Protein AF-A0A4Y2UGS1-F1 (afdb_monomer_lite)

Radius of gyration: 16.62 Å; chains: 1; bounding box: 42×49×34 Å

Structure (mmCIF, N/CA/C/O backbone):
data_AF-A0A4Y2UGS1-F1
#
_entry.id   AF-A0A4Y2UGS1-F1
#
loop_
_atom_site.group_PDB
_atom_site.id
_atom_site.type_symbol
_atom_site.label_atom_id
_atom_site.label_alt_id
_atom_site.label_comp_id
_atom_site.label_asym_id
_atom_site.label_entity_id
_atom_site.label_seq_id
_atom_site.pdbx_PDB_ins_code
_atom_site.Cartn_x
_atom_site.Cartn_y
_atom_site.Cartn_z
_atom_site.occupancy
_atom_site.B_iso_or_equiv
_atom_site.auth_seq_id
_atom_site.auth_comp_id
_atom_site.auth_asym_id
_atom_site.auth_atom_id
_atom_site.pdbx_PDB_model_num
ATOM 1 N N . MET A 1 1 ? -3.502 -19.737 18.644 1.00 26.17 1 MET A N 1
ATOM 2 C CA . MET A 1 1 ? -3.936 -20.767 17.680 1.00 26.17 1 MET A CA 1
ATOM 3 C C . MET A 1 1 ? -3.695 -20.156 16.312 1.00 26.17 1 MET A C 1
ATOM 5 O O . MET A 1 1 ? -4.432 -19.260 15.937 1.00 26.17 1 MET A O 1
ATOM 9 N N . PHE A 1 2 ? -2.559 -20.468 15.687 1.00 25.31 2 PHE A N 1
ATOM 10 C CA . PHE A 1 2 ? -2.180 -19.886 14.398 1.00 25.31 2 PHE A CA 1
ATOM 11 C C . PHE A 1 2 ? -2.861 -20.694 13.292 1.00 25.31 2 PHE A C 1
ATOM 13 O O . PHE A 1 2 ? -2.724 -21.915 13.262 1.00 25.31 2 PHE A O 1
ATOM 20 N N . ASP A 1 3 ? -3.641 -20.023 12.449 1.00 35.06 3 ASP A N 1
ATOM 21 C CA . ASP A 1 3 ? -4.254 -20.617 11.263 1.00 35.06 3 ASP A CA 1
ATOM 22 C C . ASP A 1 3 ? -3.176 -20.836 10.182 1.00 35.06 3 ASP A C 1
ATOM 24 O O . ASP A 1 3 ? -2.406 -19.923 9.861 1.00 35.06 3 ASP A O 1
ATOM 28 N N . ASN A 1 4 ? -3.095 -22.069 9.676 1.00 29.98 4 ASN A N 1
ATOM 29 C CA . ASN A 1 4 ? -2.028 -22.607 8.822 1.00 29.98 4 ASN A CA 1
ATOM 30 C C . ASN A 1 4 ? -2.279 -22.407 7.311 1.00 29.98 4 ASN A C 1
ATOM 32 O O . ASN A 1 4 ? -1.603 -23.039 6.501 1.00 29.98 4 ASN A O 1
ATOM 36 N N . SER A 1 5 ? -3.234 -21.555 6.932 1.00 32.47 5 SER A N 1
ATOM 37 C CA . SER A 1 5 ? -3.750 -21.421 5.559 1.00 32.47 5 SER A CA 1
ATOM 38 C C . SER A 1 5 ? -3.276 -20.175 4.787 1.00 32.47 5 SER A C 1
ATOM 40 O O . SER A 1 5 ? -3.552 -20.051 3.599 1.00 32.47 5 SER A O 1
ATOM 42 N N . THR A 1 6 ? -2.555 -19.245 5.420 1.00 35.00 6 THR A N 1
ATOM 43 C CA . THR A 1 6 ? -2.229 -17.931 4.828 1.00 35.00 6 THR A CA 1
ATOM 44 C C . THR A 1 6 ? -0.765 -17.866 4.374 1.00 35.00 6 THR A C 1
ATOM 46 O O . THR A 1 6 ? 0.140 -18.034 5.193 1.00 35.00 6 THR A O 1
ATOM 49 N N . LEU A 1 7 ? -0.505 -17.604 3.089 1.00 40.22 7 LEU A N 1
ATOM 50 C CA . LEU A 1 7 ? 0.821 -17.197 2.608 1.00 40.22 7 LEU A CA 1
ATOM 51 C C . LEU A 1 7 ? 0.860 -15.677 2.506 1.00 40.22 7 LEU A C 1
ATOM 53 O O . LEU A 1 7 ? -0.115 -15.064 2.095 1.00 40.22 7 LEU A O 1
ATOM 57 N N . GLN A 1 8 ? 1.995 -15.089 2.878 1.00 37.31 8 GLN A N 1
ATOM 58 C CA . GLN A 1 8 ? 2.177 -13.650 2.837 1.00 37.31 8 GLN A CA 1
ATOM 59 C C . GLN A 1 8 ? 3.425 -13.297 2.044 1.00 37.31 8 GLN A C 1
ATOM 61 O O . GLN A 1 8 ? 4.545 -13.625 2.454 1.00 37.31 8 GLN A O 1
ATOM 66 N N . LYS A 1 9 ? 3.239 -12.683 0.875 1.00 42.56 9 LYS A N 1
ATOM 67 C CA . LYS A 1 9 ? 4.323 -12.387 -0.068 1.00 42.56 9 LYS A CA 1
ATOM 68 C C . LYS A 1 9 ? 4.534 -10.876 -0.156 1.00 42.56 9 LYS A C 1
ATOM 70 O O . LYS A 1 9 ? 3.846 -10.176 -0.886 1.00 42.56 9 LYS A O 1
ATOM 75 N N . CYS A 1 10 ? 5.572 -10.367 0.509 1.00 36.94 10 CYS A N 1
ATOM 76 C CA . CYS A 1 10 ? 6.111 -9.055 0.149 1.00 36.94 10 CYS A CA 1
ATOM 77 C C . CYS A 1 10 ? 6.803 -9.156 -1.212 1.00 36.94 10 CYS A C 1
ATOM 79 O O . CYS A 1 10 ? 7.901 -9.702 -1.318 1.00 36.94 10 CYS A O 1
ATOM 81 N N . HIS A 1 11 ? 6.157 -8.644 -2.256 1.00 41.12 11 HIS A N 1
ATOM 82 C CA . HIS A 1 11 ? 6.698 -8.712 -3.607 1.00 41.12 11 HIS A CA 1
ATOM 83 C C . HIS A 1 11 ? 7.763 -7.637 -3.860 1.00 41.12 11 HIS A C 1
ATOM 85 O O . HIS A 1 11 ? 7.466 -6.470 -4.105 1.00 41.12 11 HIS A O 1
ATOM 91 N N . LEU A 1 12 ? 9.023 -8.064 -3.835 1.00 38.69 12 LEU A N 1
ATOM 92 C CA . LEU A 1 12 ? 10.149 -7.443 -4.531 1.00 38.69 12 LEU A CA 1
ATOM 93 C C . LEU A 1 12 ? 10.638 -8.532 -5.501 1.00 38.69 12 LEU A C 1
ATOM 95 O O . LEU A 1 12 ? 11.170 -9.534 -5.040 1.00 38.69 12 LEU A O 1
ATOM 99 N N . GLU A 1 13 ? 10.331 -8.424 -6.800 1.00 37.03 13 GLU A N 1
ATOM 100 C CA . GLU A 1 13 ? 10.426 -9.515 -7.801 1.00 37.03 13 GLU A CA 1
ATOM 101 C C . GLU A 1 13 ? 11.665 -10.441 -7.661 1.00 37.03 13 GLU A C 1
ATOM 103 O O . GLU A 1 13 ? 12.797 -10.005 -7.885 1.00 37.03 13 GLU A O 1
ATOM 108 N N . ALA A 1 14 ? 11.472 -11.745 -7.386 1.00 28.14 14 ALA A N 1
ATOM 109 C CA . ALA A 1 14 ? 11.322 -12.797 -8.415 1.00 28.14 14 ALA A CA 1
ATOM 110 C C . ALA A 1 14 ? 11.254 -14.253 -7.819 1.00 28.14 14 ALA A C 1
ATOM 112 O O . ALA A 1 14 ? 11.879 -14.560 -6.794 1.00 28.14 14 ALA A O 1
ATOM 113 N N . SER A 1 15 ? 10.432 -15.133 -8.430 1.00 32.19 15 SER A N 1
ATOM 114 C CA . SER A 1 15 ? 9.997 -16.480 -7.956 1.00 32.19 15 SER A CA 1
ATOM 115 C C . SER A 1 15 ? 11.054 -17.598 -8.157 1.00 32.19 15 SER A C 1
ATOM 117 O O . SER A 1 15 ? 11.951 -17.464 -8.985 1.00 32.19 15 SER A O 1
ATOM 119 N N . ASN A 1 16 ? 11.083 -18.728 -7.429 1.00 32.72 16 ASN A N 1
ATOM 120 C CA . ASN A 1 16 ? 10.032 -19.719 -7.156 1.00 32.72 16 ASN A CA 1
ATOM 121 C C . ASN A 1 16 ? 10.300 -20.496 -5.849 1.00 32.72 16 ASN A C 1
ATOM 123 O O . ASN A 1 16 ? 11.448 -20.724 -5.470 1.00 32.72 16 ASN A O 1
ATOM 127 N N . GLY A 1 17 ? 9.236 -21.015 -5.240 1.00 29.86 17 GLY A N 1
ATOM 128 C CA . GLY A 1 17 ? 9.299 -22.024 -4.187 1.00 29.86 17 GLY A CA 1
ATOM 129 C C . GLY A 1 17 ? 7.901 -22.550 -3.894 1.00 29.86 17 GLY A C 1
ATOM 130 O O . GLY A 1 17 ? 7.174 -21.943 -3.116 1.00 29.86 17 GLY A O 1
ATOM 131 N N . LEU A 1 18 ? 7.524 -23.658 -4.539 1.00 32.56 18 LEU A N 1
ATOM 132 C CA . LEU A 1 18 ? 6.350 -24.454 -4.176 1.00 32.56 18 LEU A CA 1
ATOM 133 C C . LEU A 1 18 ? 6.464 -24.821 -2.689 1.00 32.56 18 LEU A C 1
ATOM 135 O O . LEU A 1 18 ? 7.250 -25.699 -2.333 1.00 32.56 18 LEU A O 1
ATOM 139 N N . MET A 1 19 ? 5.715 -24.139 -1.822 1.00 36.06 19 MET A N 1
ATOM 140 C CA . MET A 1 19 ? 5.586 -24.516 -0.416 1.00 36.06 19 MET A CA 1
ATOM 141 C C . MET A 1 19 ? 4.275 -25.293 -0.226 1.00 36.06 19 MET A C 1
ATOM 143 O O . MET A 1 19 ? 3.259 -24.935 -0.827 1.00 36.06 19 MET A O 1
ATOM 147 N N . PRO A 1 20 ? 4.266 -26.366 0.584 1.00 31.55 20 PRO A N 1
ATOM 148 C CA . PRO A 1 20 ? 3.048 -27.099 0.911 1.00 31.55 20 PRO A CA 1
ATOM 149 C C . PRO A 1 20 ? 2.015 -26.184 1.584 1.00 31.55 20 PRO A C 1
ATOM 151 O O . PRO A 1 20 ? 2.392 -25.250 2.289 1.00 31.55 20 PRO A O 1
ATOM 154 N N . ARG A 1 21 ? 0.725 -26.509 1.418 1.00 39.28 21 ARG A N 1
ATOM 155 C CA . ARG A 1 21 ? -0.480 -25.844 1.972 1.00 39.28 21 ARG A CA 1
ATOM 156 C C . ARG A 1 21 ? -0.559 -25.757 3.518 1.00 39.28 21 ARG A C 1
ATOM 158 O O . ARG A 1 21 ? -1.631 -25.934 4.087 1.00 39.28 21 ARG A O 1
ATOM 165 N N . SER A 1 22 ? 0.549 -25.602 4.239 1.00 32.97 22 SER A N 1
ATOM 166 C CA . SER A 1 22 ? 0.565 -25.790 5.696 1.00 32.97 22 SER A CA 1
ATOM 167 C C . SER A 1 22 ? 1.523 -24.893 6.477 1.00 32.97 22 SER A C 1
ATOM 169 O O . SER A 1 22 ? 1.808 -25.203 7.635 1.00 32.97 22 SER A O 1
ATOM 171 N N . SER A 1 23 ? 2.088 -23.827 5.905 1.00 34.09 23 SER A N 1
ATOM 172 C CA . SER A 1 23 ? 3.013 -22.967 6.660 1.00 34.09 23 SER A 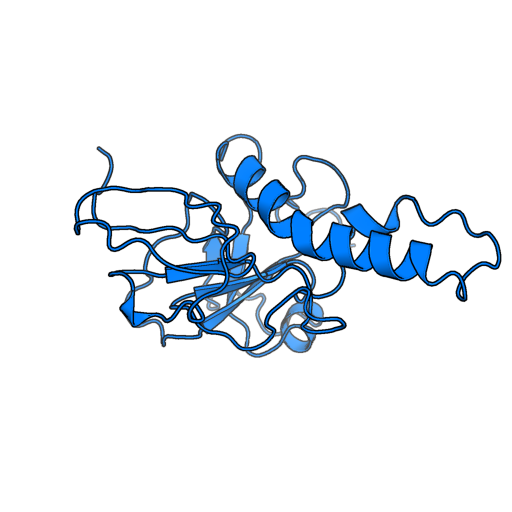CA 1
ATOM 173 C C . SER A 1 23 ? 2.954 -21.500 6.241 1.00 34.09 23 SER A C 1
ATOM 175 O O . SER A 1 23 ? 3.257 -21.167 5.098 1.00 34.09 23 SER A O 1
ATOM 177 N N . ARG A 1 24 ? 2.659 -20.615 7.208 1.00 41.16 24 ARG A N 1
ATOM 178 C CA . ARG A 1 24 ? 2.907 -19.169 7.100 1.00 41.16 24 ARG A CA 1
ATOM 179 C C . ARG A 1 24 ? 4.408 -18.963 6.919 1.00 41.16 24 ARG A C 1
ATOM 181 O O . ARG A 1 24 ? 5.179 -19.191 7.848 1.00 41.16 24 ARG A O 1
ATOM 188 N N . SER A 1 25 ? 4.838 -18.605 5.716 1.00 36.75 25 SER A N 1
ATOM 189 C CA . SER A 1 25 ? 6.244 -18.338 5.405 1.00 36.75 25 SER A CA 1
ATOM 190 C C . SER A 1 25 ? 6.364 -16.977 4.743 1.00 36.75 25 SER A C 1
ATOM 192 O O . SER A 1 25 ? 5.777 -16.741 3.692 1.00 36.75 25 SER A O 1
ATOM 194 N N . PHE A 1 26 ? 7.131 -16.093 5.377 1.00 41.16 26 PHE A N 1
ATOM 195 C CA . PHE A 1 26 ? 7.572 -14.842 4.782 1.00 41.16 26 PHE A CA 1
ATOM 196 C C . PHE A 1 26 ? 8.718 -15.148 3.815 1.00 41.16 26 PHE A C 1
ATOM 198 O O . PHE A 1 26 ? 9.762 -15.652 4.234 1.00 41.16 26 PHE A O 1
ATOM 205 N N . LEU A 1 27 ? 8.523 -14.886 2.523 1.00 38.00 27 LEU A N 1
ATOM 206 C CA . LEU A 1 27 ? 9.535 -15.130 1.496 1.00 38.00 27 LEU A CA 1
ATOM 207 C C . LEU A 1 27 ? 10.097 -13.801 0.975 1.00 38.00 27 LEU A C 1
ATOM 209 O O . LEU A 1 27 ? 9.436 -13.093 0.226 1.00 38.00 27 LEU A O 1
ATOM 213 N N . LEU A 1 28 ? 11.347 -13.500 1.339 1.00 38.34 28 LEU A N 1
ATOM 214 C CA . LEU A 1 28 ? 12.219 -12.565 0.617 1.00 38.34 28 LEU A CA 1
ATOM 215 C C . LEU A 1 28 ? 13.023 -13.382 -0.405 1.00 38.34 28 LEU A C 1
ATOM 217 O O . LEU A 1 28 ? 13.991 -14.041 -0.027 1.00 38.34 28 LEU A O 1
ATOM 221 N N . SER A 1 29 ? 12.627 -13.375 -1.678 1.00 35.38 29 SER A N 1
ATOM 222 C CA . SER A 1 29 ? 13.344 -14.086 -2.749 1.00 35.38 29 SER A CA 1
ATOM 223 C C . SER A 1 29 ? 13.892 -13.101 -3.781 1.00 35.38 29 SER A C 1
ATOM 225 O O . SER A 1 29 ? 13.194 -12.183 -4.187 1.00 35.38 29 SER A O 1
ATOM 227 N N . PHE A 1 30 ? 15.148 -13.292 -4.194 1.00 34.91 30 PHE A N 1
ATOM 228 C CA . PHE A 1 30 ? 15.896 -12.409 -5.101 1.00 34.91 30 PHE A CA 1
ATOM 229 C C . PHE A 1 30 ? 16.348 -13.156 -6.376 1.00 34.91 30 PHE A C 1
ATOM 231 O O . PHE A 1 30 ? 17.529 -13.087 -6.721 1.00 34.91 30 PHE A O 1
ATOM 238 N N . HIS A 1 31 ? 15.497 -13.954 -7.041 1.00 30.52 31 HIS A N 1
ATOM 239 C CA . HIS A 1 31 ? 15.911 -14.771 -8.205 1.00 30.52 31 HIS A CA 1
ATOM 240 C C . HIS A 1 31 ? 14.936 -14.734 -9.388 1.00 30.52 31 HIS A C 1
ATOM 242 O O . HIS A 1 31 ? 13.772 -15.068 -9.246 1.00 30.52 31 HIS A O 1
ATOM 248 N N . ILE A 1 32 ? 15.462 -14.391 -10.571 1.00 36.53 32 ILE A N 1
ATOM 249 C CA . ILE A 1 32 ? 14.767 -14.166 -11.852 1.00 36.53 32 ILE A CA 1
ATOM 250 C C . ILE A 1 32 ? 14.081 -15.447 -12.368 1.00 36.53 32 ILE A C 1
ATOM 252 O O . ILE A 1 32 ? 14.675 -16.210 -13.125 1.00 36.53 32 ILE A O 1
ATOM 256 N N . SER A 1 33 ? 12.819 -15.678 -12.016 1.00 38.22 33 SER A N 1
ATOM 257 C CA . SER A 1 33 ? 11.855 -16.392 -12.870 1.00 38.22 33 SER A CA 1
ATOM 258 C C . SER A 1 33 ? 10.427 -16.098 -12.404 1.00 38.22 33 SER A C 1
ATOM 260 O O . SER A 1 33 ? 10.263 -15.811 -11.230 1.00 38.22 33 SER A O 1
ATOM 262 N N . SER A 1 34 ? 9.452 -16.104 -13.326 1.00 47.66 34 SER A N 1
ATOM 263 C CA . SER A 1 34 ? 7.987 -15.856 -13.214 1.00 47.66 34 SER A CA 1
ATOM 264 C C . SER A 1 34 ? 7.453 -14.785 -12.226 1.00 47.66 34 SER A C 1
ATOM 266 O O . SER A 1 34 ? 7.746 -14.847 -11.034 1.00 47.66 34 SER A O 1
ATOM 268 N N . PRO A 1 35 ? 6.591 -13.850 -12.687 1.00 61.91 35 PRO A N 1
ATOM 269 C CA . PRO A 1 35 ? 5.832 -12.961 -11.801 1.00 61.91 35 PRO A CA 1
ATOM 270 C C . PRO A 1 35 ? 4.965 -13.753 -10.814 1.00 61.91 35 PRO A C 1
ATOM 272 O O . PRO A 1 35 ? 4.483 -14.833 -11.158 1.00 61.91 35 PRO A O 1
ATOM 275 N N . VAL A 1 36 ? 4.753 -13.208 -9.613 1.00 64.44 36 VAL A N 1
ATOM 276 C CA . VAL A 1 36 ? 3.785 -13.752 -8.646 1.00 64.44 36 VAL A CA 1
ATOM 277 C C . VAL A 1 36 ? 2.378 -13.660 -9.236 1.00 64.44 36 VAL A C 1
ATOM 279 O O . VAL A 1 36 ? 2.014 -12.638 -9.817 1.00 64.44 36 VAL A O 1
ATOM 282 N N . ASP A 1 37 ? 1.594 -14.722 -9.073 1.00 69.12 37 ASP A N 1
ATOM 283 C CA . ASP A 1 37 ? 0.182 -14.764 -9.449 1.00 69.12 37 ASP A CA 1
ATOM 284 C C . ASP A 1 37 ? -0.668 -15.163 -8.241 1.00 69.12 37 ASP A C 1
ATOM 286 O O . ASP A 1 37 ? -0.227 -15.916 -7.368 1.00 69.12 37 ASP A O 1
ATOM 290 N N . ARG A 1 38 ? -1.917 -14.691 -8.202 1.00 70.25 38 ARG A N 1
ATOM 291 C CA . ARG A 1 38 ? -2.878 -15.048 -7.150 1.00 70.25 38 ARG A CA 1
ATOM 292 C C . ARG A 1 38 ? -3.008 -16.564 -6.938 1.00 70.25 38 ARG A C 1
ATOM 294 O O . ARG A 1 38 ? -3.282 -17.006 -5.834 1.00 70.25 38 ARG A O 1
ATOM 301 N N . SER A 1 39 ? -2.835 -17.370 -7.991 1.00 75.69 39 SER A N 1
ATOM 302 C CA . SER A 1 39 ? -2.988 -18.830 -7.929 1.00 75.69 39 SER A CA 1
ATOM 303 C C . SER A 1 39 ? -1.846 -19.549 -7.207 1.00 75.69 39 SER A C 1
ATOM 305 O O . SER A 1 39 ? -1.936 -20.757 -6.982 1.00 75.69 39 SER A O 1
ATOM 307 N N . ASP A 1 40 ? -0.803 -18.823 -6.798 1.00 73.19 40 ASP A N 1
ATOM 308 C CA . ASP A 1 40 ? 0.329 -19.381 -6.063 1.00 73.19 40 ASP A CA 1
ATOM 309 C C . ASP A 1 40 ? -0.010 -19.783 -4.612 1.00 73.19 40 ASP A C 1
ATOM 311 O O . ASP A 1 40 ? 0.791 -20.475 -3.976 1.00 73.19 40 ASP A O 1
ATOM 315 N N . ALA A 1 41 ? -1.139 -19.325 -4.058 1.00 76.69 41 ALA A N 1
ATOM 316 C CA . ALA A 1 41 ? -1.560 -19.582 -2.679 1.00 76.69 41 ALA A CA 1
ATOM 317 C C . ALA A 1 41 ? -3.090 -19.557 -2.514 1.00 76.69 41 ALA A C 1
ATOM 319 O O . ALA A 1 41 ? -3.814 -19.162 -3.421 1.00 76.69 41 ALA A O 1
ATOM 320 N N . ASP A 1 42 ? -3.577 -19.950 -1.330 1.00 81.19 42 ASP A N 1
ATOM 321 C CA . ASP A 1 42 ? -4.996 -19.802 -0.961 1.00 81.19 42 ASP A CA 1
ATOM 322 C C . ASP A 1 42 ? -5.377 -18.329 -0.689 1.00 81.19 42 ASP A C 1
ATOM 324 O O . ASP A 1 42 ? -6.551 -17.971 -0.749 1.00 81.19 42 ASP A O 1
ATOM 328 N N . PHE A 1 43 ? -4.381 -17.491 -0.382 1.00 82.25 43 PHE A N 1
ATOM 329 C CA . PHE A 1 43 ? -4.496 -16.044 -0.229 1.00 82.25 43 PHE A CA 1
ATOM 330 C C . PHE A 1 43 ? -3.161 -15.382 -0.557 1.00 82.25 43 PHE A C 1
ATOM 332 O O . PHE A 1 43 ? -2.115 -15.847 -0.092 1.00 82.25 43 PHE A O 1
ATOM 339 N N . VAL A 1 44 ? -3.205 -14.308 -1.341 1.00 83.12 44 VAL A N 1
ATOM 340 C CA . VAL A 1 44 ? -2.049 -13.484 -1.699 1.00 83.12 44 VAL A CA 1
ATOM 341 C C . VAL A 1 44 ? -2.367 -12.015 -1.431 1.00 83.12 44 VAL A C 1
ATOM 343 O O . VAL A 1 44 ? -3.179 -11.411 -2.130 1.00 83.12 44 VAL A O 1
ATOM 346 N N . ASP A 1 45 ? -1.683 -11.415 -0.463 1.00 87.00 45 ASP A N 1
ATOM 347 C CA . ASP A 1 45 ? -1.620 -9.968 -0.271 1.00 87.00 45 ASP A CA 1
ATOM 348 C C . ASP A 1 45 ? -0.301 -9.389 -0.801 1.00 87.00 45 ASP A C 1
ATOM 350 O O . ASP A 1 45 ? 0.744 -10.044 -0.780 1.00 87.00 45 ASP A O 1
ATOM 354 N N . ILE A 1 46 ? -0.340 -8.146 -1.286 1.00 89.00 46 ILE A N 1
ATOM 355 C CA . ILE A 1 46 ? 0.818 -7.473 -1.888 1.00 89.00 46 ILE A CA 1
ATOM 356 C C . ILE A 1 46 ? 0.922 -6.040 -1.377 1.00 89.00 46 ILE A C 1
ATOM 358 O O . ILE A 1 46 ? -0.076 -5.340 -1.264 1.00 89.00 46 ILE A O 1
ATOM 362 N N . ILE A 1 47 ? 2.144 -5.582 -1.089 1.00 93.00 47 ILE A N 1
ATOM 363 C CA . ILE A 1 47 ? 2.430 -4.186 -0.732 1.00 93.00 47 ILE A CA 1
ATOM 364 C C . ILE A 1 47 ? 3.179 -3.521 -1.888 1.00 93.00 47 ILE A C 1
ATOM 366 O O . ILE A 1 47 ? 4.363 -3.779 -2.108 1.00 93.00 47 ILE A O 1
ATOM 370 N N . HIS A 1 48 ? 2.502 -2.623 -2.593 1.00 93.00 48 HIS A N 1
ATOM 371 C CA . HIS A 1 48 ? 3.065 -1.795 -3.652 1.00 93.00 48 HIS A CA 1
ATOM 372 C C . HIS A 1 48 ? 3.627 -0.517 -3.039 1.00 93.00 48 HIS A C 1
ATOM 374 O O . HIS A 1 48 ? 2.873 0.348 -2.609 1.00 93.00 48 HIS A O 1
ATOM 380 N N . SER A 1 49 ? 4.952 -0.374 -2.984 1.00 90.00 49 SER A N 1
ATOM 381 C CA . SER A 1 49 ? 5.596 0.841 -2.454 1.00 90.00 49 SER A CA 1
ATOM 382 C C . SER A 1 49 ? 6.442 1.599 -3.477 1.00 90.00 49 SER A C 1
ATOM 384 O O . SER A 1 49 ? 6.975 2.663 -3.165 1.00 90.00 49 SER A O 1
ATOM 386 N N . SER A 1 50 ? 6.565 1.067 -4.693 1.00 86.06 50 SER A N 1
ATOM 387 C CA . SER A 1 50 ? 7.304 1.655 -5.807 1.00 86.06 50 SER A CA 1
ATOM 388 C C . SER A 1 50 ? 6.611 1.334 -7.126 1.00 86.06 50 SER A C 1
ATOM 390 O O . SER A 1 50 ? 6.094 0.232 -7.313 1.00 86.06 50 SER A O 1
ATOM 392 N N . ASN A 1 51 ? 6.668 2.267 -8.075 1.00 76.81 51 ASN A N 1
ATOM 393 C CA . ASN A 1 51 ? 6.133 2.048 -9.411 1.00 76.81 51 ASN A CA 1
ATOM 394 C C . ASN A 1 51 ? 7.115 1.285 -10.314 1.00 76.81 51 ASN A C 1
ATOM 396 O O . ASN A 1 51 ? 8.284 1.072 -9.985 1.00 76.81 51 ASN A O 1
ATOM 400 N N . ARG A 1 52 ? 6.642 0.914 -11.509 1.00 71.81 52 ARG A N 1
ATOM 401 C CA . ARG A 1 52 ? 7.420 0.178 -12.520 1.00 71.81 52 ARG A CA 1
ATOM 402 C C . ARG A 1 52 ? 8.581 0.972 -13.133 1.00 71.81 52 ARG A C 1
ATOM 404 O O . ARG A 1 52 ? 9.372 0.429 -13.907 1.00 71.81 52 ARG A O 1
ATOM 411 N N . THR A 1 53 ? 8.721 2.250 -12.789 1.00 66.19 53 THR A N 1
ATOM 412 C CA . THR A 1 53 ? 9.791 3.108 -13.302 1.00 66.19 53 THR A CA 1
ATOM 413 C C . THR A 1 53 ? 11.159 2.494 -12.999 1.00 66.19 53 THR A C 1
ATOM 415 O O . THR A 1 53 ? 11.475 2.192 -11.851 1.00 66.19 53 THR A O 1
ATOM 418 N N . LEU A 1 54 ? 11.975 2.305 -14.043 1.00 63.97 54 LEU A N 1
ATOM 419 C CA . LEU A 1 54 ? 13.300 1.667 -13.973 1.00 63.97 54 LEU A CA 1
ATOM 420 C C . LEU A 1 54 ? 13.291 0.215 -13.441 1.00 63.97 54 LEU A C 1
ATOM 422 O O . LEU A 1 54 ? 14.328 -0.280 -13.013 1.00 63.97 54 LEU A O 1
ATOM 426 N N . GLY A 1 55 ? 12.147 -0.479 -13.490 1.00 66.38 55 GLY A N 1
ATOM 427 C CA . GLY A 1 55 ? 12.034 -1.895 -13.117 1.00 66.38 55 GLY A CA 1
ATOM 428 C C . GLY A 1 55 ? 11.925 -2.171 -11.613 1.00 66.38 55 GLY A C 1
ATOM 429 O O . GLY A 1 55 ? 12.037 -3.321 -11.207 1.00 66.38 55 GLY A O 1
ATOM 430 N N . PHE A 1 56 ? 11.689 -1.151 -10.784 1.00 67.12 56 PHE A N 1
ATOM 431 C CA . PHE A 1 56 ? 11.622 -1.272 -9.321 1.00 67.12 56 PHE A CA 1
ATOM 432 C C . PHE A 1 56 ? 10.219 -1.606 -8.776 1.00 67.12 56 PHE A C 1
ATOM 434 O O . PHE A 1 56 ? 9.959 -1.394 -7.595 1.00 67.12 56 PHE A O 1
ATOM 441 N N . GLY A 1 57 ? 9.271 -2.088 -9.578 1.00 73.50 57 GLY A N 1
ATOM 442 C CA . GLY A 1 57 ? 7.934 -2.375 -9.055 1.00 73.50 57 GLY A CA 1
ATOM 443 C C . GLY A 1 57 ? 6.910 -2.802 -10.093 1.00 73.50 57 GLY A C 1
ATOM 444 O O . GLY A 1 57 ? 7.177 -2.813 -11.297 1.00 73.50 57 GLY A O 1
ATOM 445 N N . ILE A 1 58 ? 5.722 -3.129 -9.596 1.00 80.88 58 ILE A N 1
ATOM 446 C CA . ILE A 1 58 ? 4.529 -3.449 -10.379 1.00 80.88 58 ILE A CA 1
ATOM 447 C C . ILE A 1 58 ? 3.414 -2.538 -9.883 1.00 80.88 58 ILE A C 1
ATOM 449 O O . ILE A 1 58 ? 3.227 -2.389 -8.681 1.00 80.88 58 ILE A O 1
ATOM 453 N N . GLU A 1 59 ? 2.711 -1.907 -10.815 1.00 84.19 59 GLU A N 1
ATOM 454 C CA . GLU A 1 59 ? 1.567 -1.045 -10.507 1.00 84.19 59 GLU A CA 1
ATOM 455 C C . GLU A 1 59 ? 0.245 -1.818 -10.562 1.00 84.19 59 GLU A C 1
ATOM 457 O O . GLU A 1 59 ? -0.664 -1.557 -9.775 1.00 84.19 59 GLU A O 1
ATOM 462 N N . ASP A 1 60 ? 0.156 -2.790 -11.471 1.00 88.44 60 ASP A N 1
ATOM 463 C CA . ASP A 1 60 ? -1.023 -3.629 -11.623 1.00 88.44 60 ASP A CA 1
ATOM 464 C C . ASP A 1 60 ? -1.287 -4.444 -10.348 1.00 88.44 60 ASP A C 1
ATOM 466 O O . ASP A 1 60 ? -0.346 -5.018 -9.793 1.00 88.44 60 ASP A O 1
ATOM 470 N N . PRO A 1 61 ? -2.551 -4.544 -9.907 1.00 90.75 61 PRO A N 1
ATOM 471 C CA . PRO A 1 61 ? -2.918 -5.444 -8.828 1.00 90.75 61 PRO A CA 1
ATOM 472 C C . PRO A 1 61 ? -2.837 -6.896 -9.322 1.00 90.75 61 PRO A C 1
ATOM 474 O O . PRO A 1 61 ? -3.411 -7.253 -10.367 1.00 90.75 61 PRO A O 1
ATOM 477 N N . ILE A 1 62 ? -2.102 -7.733 -8.597 1.00 87.44 62 ILE A N 1
ATOM 478 C CA . ILE A 1 62 ? -1.833 -9.133 -8.969 1.00 87.44 62 ILE A CA 1
ATOM 479 C C . ILE A 1 62 ? -2.152 -10.128 -7.842 1.00 87.44 62 ILE A C 1
ATOM 481 O O . ILE A 1 62 ? -2.074 -11.334 -8.082 1.00 87.44 62 ILE A O 1
ATOM 485 N N . GLY A 1 63 ? -2.553 -9.649 -6.660 1.00 84.69 63 GLY A N 1
ATOM 486 C CA . GLY A 1 63 ? -2.986 -10.470 -5.529 1.00 84.69 63 GLY A CA 1
ATOM 487 C C . GLY A 1 63 ? -4.506 -10.627 -5.415 1.00 84.69 63 GLY A C 1
ATOM 488 O O . GLY A 1 63 ? -5.282 -10.311 -6.325 1.00 84.69 63 GLY A O 1
ATOM 489 N N . ASP A 1 64 ? -4.940 -11.135 -4.266 1.00 87.25 64 ASP A N 1
ATOM 490 C CA . ASP A 1 64 ? -6.319 -11.019 -3.789 1.00 87.25 64 ASP A CA 1
ATOM 491 C C . ASP A 1 64 ? -6.554 -9.620 -3.206 1.00 87.25 64 ASP A C 1
ATOM 493 O O . ASP A 1 64 ? -7.559 -8.975 -3.522 1.00 87.25 64 ASP A O 1
ATOM 497 N N . ILE A 1 65 ? -5.582 -9.143 -2.418 1.00 92.38 65 ILE A N 1
ATOM 498 C CA . ILE A 1 65 ? -5.537 -7.798 -1.840 1.00 92.38 65 ILE A CA 1
ATOM 499 C C . ILE A 1 65 ? -4.220 -7.121 -2.214 1.00 92.38 65 ILE A C 1
ATOM 501 O O . ILE A 1 65 ? -3.137 -7.616 -1.913 1.00 92.38 65 ILE A O 1
ATOM 505 N N . ASP A 1 66 ? -4.312 -5.942 -2.814 1.00 93.38 66 ASP A N 1
ATOM 506 C CA . ASP A 1 66 ? -3.165 -5.147 -3.232 1.00 93.38 66 ASP A CA 1
ATOM 507 C C . ASP A 1 66 ? -3.181 -3.815 -2.463 1.00 93.38 66 ASP A C 1
ATOM 509 O O . ASP A 1 66 ? -4.050 -2.959 -2.658 1.00 93.38 66 ASP A O 1
ATOM 513 N N . PHE A 1 67 ? -2.231 -3.642 -1.547 1.00 95.81 67 PHE A N 1
ATOM 514 C CA . PHE A 1 67 ? -2.069 -2.449 -0.722 1.00 95.81 67 PHE A CA 1
ATOM 515 C C . PHE A 1 67 ? -1.134 -1.440 -1.388 1.00 95.81 67 PHE A C 1
ATOM 517 O O . PHE A 1 67 ? -0.019 -1.772 -1.783 1.00 95.81 67 PHE A O 1
ATOM 524 N N . TYR A 1 68 ? -1.547 -0.178 -1.428 1.00 96.06 68 TYR A N 1
ATOM 525 C CA . TYR A 1 68 ? -0.817 0.930 -2.042 1.00 96.06 68 TYR A CA 1
ATOM 526 C C . TYR A 1 68 ? -0.569 2.043 -1.007 1.00 96.06 68 TYR A C 1
ATOM 528 O O . TYR A 1 68 ? -1.226 3.094 -1.056 1.00 96.06 68 TYR A O 1
ATOM 536 N N . PRO A 1 69 ? 0.359 1.854 -0.044 1.00 95.75 69 PRO A N 1
ATOM 537 C CA . PRO A 1 69 ? 0.770 2.914 0.872 1.00 95.75 69 PRO A CA 1
ATOM 538 C C . PRO A 1 69 ? 1.230 4.145 0.095 1.00 95.75 69 PRO A C 1
ATOM 540 O O . PRO A 1 69 ? 2.082 4.067 -0.794 1.00 95.75 69 PRO A O 1
ATOM 543 N N . ASN A 1 70 ? 0.640 5.291 0.425 1.00 95.94 70 ASN A N 1
ATOM 544 C CA . ASN A 1 70 ? 0.904 6.578 -0.214 1.00 95.94 70 ASN A CA 1
ATOM 545 C C . ASN A 1 70 ? 0.748 6.528 -1.750 1.00 95.94 70 ASN A C 1
ATOM 547 O O . ASN A 1 70 ? 1.507 7.162 -2.482 1.00 95.94 70 ASN A O 1
ATOM 551 N N . GLY A 1 71 ? -0.195 5.718 -2.244 1.00 94.06 71 GLY A N 1
ATOM 552 C CA . GLY A 1 71 ? -0.456 5.527 -3.676 1.00 94.06 71 GLY A CA 1
ATOM 553 C C . GLY A 1 71 ? 0.498 4.552 -4.369 1.00 94.06 71 GLY A C 1
ATOM 554 O O . GLY A 1 71 ? 0.349 4.292 -5.557 1.00 94.06 71 GLY A O 1
ATOM 555 N N . GLY A 1 72 ? 1.460 3.990 -3.636 1.00 90.94 72 GLY A N 1
ATOM 556 C CA . GLY A 1 72 ? 2.352 2.931 -4.098 1.00 90.94 72 GLY A CA 1
ATOM 557 C C . GLY A 1 72 ? 3.488 3.356 -5.025 1.00 90.94 72 GLY A C 1
ATOM 558 O O . GLY A 1 72 ? 4.117 2.506 -5.650 1.00 90.94 72 GLY A O 1
ATOM 559 N N . GLU A 1 73 ? 3.808 4.650 -5.084 1.00 88.44 73 GLU A N 1
ATOM 560 C CA . GLU A 1 73 ? 4.931 5.158 -5.884 1.00 88.44 73 GLU A CA 1
ATOM 561 C C . GLU A 1 73 ? 6.025 5.835 -5.052 1.00 88.44 73 GLU A C 1
ATOM 563 O O . GLU A 1 73 ? 7.210 5.557 -5.249 1.00 88.44 73 GLU A O 1
ATOM 568 N N . SER A 1 74 ? 5.639 6.769 -4.182 1.00 90.31 74 SER A N 1
ATOM 569 C CA . SER A 1 74 ? 6.563 7.667 -3.491 1.00 90.31 74 SER A CA 1
ATOM 570 C C . SER A 1 74 ? 6.278 7.650 -2.001 1.00 90.31 74 SER A C 1
ATOM 572 O O . SER A 1 74 ? 5.203 8.036 -1.547 1.00 90.31 74 SER A O 1
ATOM 574 N N . GLN A 1 75 ? 7.252 7.175 -1.240 1.00 92.75 75 GLN A N 1
ATOM 575 C CA . GLN A 1 75 ? 7.113 6.890 0.174 1.00 92.75 75 GLN A CA 1
ATOM 576 C C . GLN A 1 75 ? 7.753 8.014 0.993 1.00 92.75 75 GLN A C 1
ATOM 578 O O . GLN A 1 75 ? 8.911 8.362 0.738 1.00 92.75 75 GLN A O 1
ATOM 583 N N . PRO A 1 76 ? 7.064 8.558 2.014 1.00 94.31 76 PRO A N 1
ATOM 584 C CA . PRO A 1 76 ? 7.574 9.672 2.816 1.00 94.31 76 PRO A CA 1
ATOM 585 C C . PRO A 1 76 ? 8.959 9.419 3.425 1.00 94.31 76 PRO A C 1
ATOM 587 O O . PRO A 1 76 ? 9.786 10.326 3.482 1.00 94.31 76 PRO A O 1
ATOM 590 N N . LYS A 1 77 ? 9.259 8.166 3.798 1.00 89.56 77 LYS A N 1
ATOM 591 C CA . LYS A 1 77 ? 10.575 7.750 4.312 1.00 89.56 77 LYS A CA 1
ATOM 592 C C . LYS A 1 77 ? 11.728 8.104 3.367 1.00 89.56 77 LYS A C 1
ATOM 594 O O . LYS A 1 77 ? 12.838 8.365 3.816 1.00 89.56 77 LYS A O 1
ATOM 599 N N . CYS A 1 78 ? 11.474 8.073 2.066 1.00 89.81 78 CYS A N 1
ATOM 600 C CA . CYS A 1 78 ? 12.492 8.230 1.036 1.00 89.81 78 CYS A CA 1
ATOM 601 C C . CYS A 1 78 ? 12.709 9.682 0.613 1.00 89.81 78 CYS A C 1
ATOM 603 O O . CYS A 1 78 ? 13.612 9.949 -0.173 1.00 89.81 78 CYS A O 1
ATOM 605 N N . GLN A 1 79 ? 11.903 10.605 1.142 1.00 81.62 79 GLN A N 1
ATOM 606 C CA . GLN A 1 79 ? 11.979 12.037 0.854 1.00 81.62 79 GLN A CA 1
ATOM 607 C C . GLN A 1 79 ? 12.749 12.813 1.937 1.00 81.62 79 GLN A C 1
ATOM 609 O O . GLN A 1 79 ? 13.007 14.000 1.767 1.00 81.62 79 GLN A O 1
ATOM 614 N N . MET A 1 80 ? 13.117 12.170 3.055 1.00 60.66 80 MET A N 1
ATOM 615 C CA . MET A 1 80 ? 13.717 12.857 4.209 1.00 60.66 80 MET A CA 1
ATOM 616 C C . MET A 1 80 ? 15.191 13.244 4.041 1.00 60.66 80 MET A C 1
ATOM 618 O O . MET A 1 80 ? 15.648 14.131 4.754 1.00 60.66 80 MET A O 1
ATOM 622 N N . ASP A 1 81 ? 15.891 12.661 3.065 1.00 52.03 81 ASP A N 1
ATOM 623 C CA . ASP A 1 81 ? 17.310 12.939 2.791 1.00 52.03 81 ASP A CA 1
ATOM 624 C C . ASP A 1 81 ? 17.523 13.733 1.487 1.00 52.03 81 ASP A C 1
A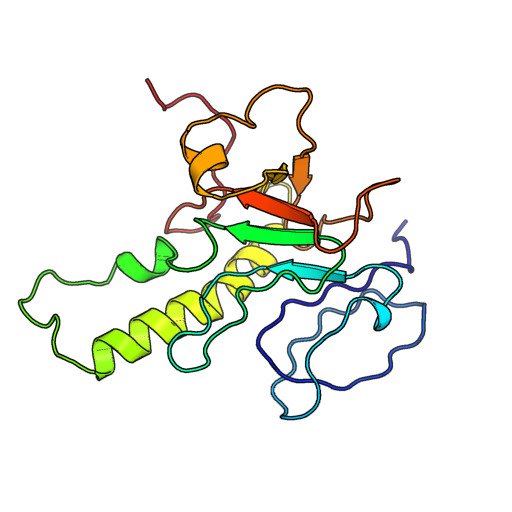TOM 626 O O . ASP A 1 81 ? 18.648 13.847 0.994 1.00 52.03 81 ASP A O 1
ATOM 630 N N . GLU A 1 82 ? 16.457 14.287 0.894 1.00 52.78 82 GLU A N 1
ATOM 631 C CA . GLU A 1 82 ? 16.586 15.230 -0.221 1.00 52.78 82 GLU A CA 1
ATOM 632 C C . GLU A 1 82 ? 17.028 16.595 0.322 1.00 52.78 82 GLU A C 1
ATOM 634 O O . GLU A 1 82 ? 16.249 17.548 0.421 1.00 52.78 82 GLU A O 1
ATOM 639 N N . ASP A 1 83 ? 18.308 16.695 0.686 1.00 47.97 83 ASP A N 1
ATOM 640 C CA . ASP A 1 83 ? 18.982 17.980 0.804 1.00 47.97 83 ASP A CA 1
ATOM 641 C C . ASP A 1 83 ? 18.640 18.795 -0.444 1.00 47.97 83 ASP A C 1
ATOM 643 O O . ASP A 1 83 ? 18.932 18.393 -1.574 1.00 47.97 83 ASP A O 1
ATOM 647 N N . LYS A 1 84 ? 18.005 19.951 -0.222 1.00 47.25 84 LYS A N 1
ATOM 648 C CA . LYS A 1 84 ? 17.520 20.917 -1.221 1.00 47.25 84 LYS A CA 1
ATOM 649 C C . LYS A 1 84 ? 18.650 21.567 -2.043 1.00 47.25 84 LYS A C 1
ATOM 651 O O . LYS A 1 84 ? 18.542 22.728 -2.429 1.00 47.25 84 LYS A O 1
ATOM 656 N N . SER A 1 85 ? 19.751 20.860 -2.286 1.00 44.75 85 SER A N 1
ATOM 657 C CA . SER A 1 85 ? 20.749 21.245 -3.273 1.00 44.75 85 SER A CA 1
ATOM 658 C C . SER A 1 85 ? 20.182 21.010 -4.671 1.00 44.75 85 SER A C 1
ATOM 660 O O . SER A 1 85 ? 19.409 20.083 -4.904 1.00 44.75 85 SER A O 1
ATOM 662 N N . GLU A 1 86 ? 20.549 21.869 -5.611 1.00 50.44 86 GLU A N 1
ATOM 663 C CA . GLU A 1 86 ? 20.065 21.954 -6.993 1.00 50.44 86 GLU A CA 1
ATOM 664 C C . GLU A 1 86 ? 20.469 20.754 -7.883 1.00 50.44 86 GLU A C 1
ATOM 666 O O . GLU A 1 86 ? 20.878 20.908 -9.032 1.00 50.44 86 GLU A O 1
ATOM 671 N N . SER A 1 87 ? 20.345 19.526 -7.381 1.00 48.84 87 SER A N 1
ATOM 672 C CA . SER A 1 87 ? 20.788 18.282 -8.009 1.00 48.84 87 SER A CA 1
ATOM 673 C C . SER A 1 87 ? 19.623 17.369 -8.416 1.00 48.84 87 SER A C 1
ATOM 675 O O . SER A 1 87 ? 19.744 16.150 -8.438 1.00 48.84 87 SER A O 1
ATOM 677 N N . LYS A 1 88 ? 18.518 17.940 -8.920 1.00 51.38 88 LYS A N 1
ATOM 678 C CA . LYS A 1 88 ? 17.463 17.198 -9.659 1.00 51.38 88 LYS A CA 1
ATOM 679 C C . LYS A 1 88 ? 17.943 16.574 -10.995 1.00 51.38 88 LYS A C 1
ATOM 681 O O . LYS A 1 88 ? 17.128 16.228 -11.845 1.00 51.38 88 LYS A O 1
ATOM 686 N N . LYS A 1 89 ? 19.258 16.451 -11.214 1.00 57.06 89 LYS A N 1
ATOM 687 C CA . LYS A 1 89 ? 19.891 15.875 -12.414 1.00 57.06 89 LYS A CA 1
ATOM 688 C C . LYS A 1 89 ? 20.933 14.790 -12.112 1.00 57.06 89 LYS A C 1
ATOM 690 O O . LYS A 1 89 ? 21.530 14.275 -13.054 1.00 57.06 89 LYS A O 1
ATOM 695 N N . ASP A 1 90 ? 21.167 14.433 -10.847 1.00 78.62 90 ASP A N 1
ATOM 696 C CA . ASP A 1 90 ? 22.041 13.300 -10.531 1.00 78.62 90 ASP A CA 1
ATOM 697 C C . ASP A 1 90 ? 21.254 11.987 -10.652 1.00 78.62 90 ASP A C 1
ATOM 699 O O . ASP A 1 90 ? 20.372 11.682 -9.847 1.00 78.62 90 ASP A O 1
ATOM 703 N N . VAL A 1 91 ? 21.588 11.193 -11.672 1.00 80.94 91 VAL A N 1
ATOM 704 C CA . VAL A 1 91 ? 21.030 9.849 -11.895 1.00 80.94 91 VAL A CA 1
ATOM 705 C C . VAL A 1 91 ? 21.201 8.971 -10.650 1.00 80.94 91 VAL A C 1
ATOM 707 O O . VAL A 1 91 ? 20.333 8.155 -10.343 1.00 80.94 91 VAL A O 1
ATOM 710 N N . THR A 1 92 ? 22.270 9.177 -9.881 1.00 82.00 92 THR A N 1
ATOM 711 C CA . THR A 1 92 ? 22.533 8.449 -8.635 1.00 82.00 92 THR A CA 1
ATOM 712 C C . THR A 1 92 ? 21.480 8.750 -7.573 1.00 82.00 92 THR A C 1
ATOM 714 O O . THR A 1 92 ? 2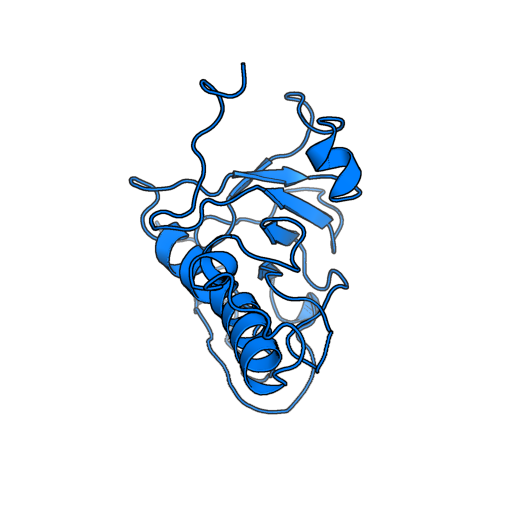1.013 7.831 -6.901 1.00 82.00 92 THR A O 1
ATOM 717 N N . ALA A 1 93 ? 21.075 10.014 -7.425 1.00 81.25 93 ALA A N 1
ATOM 718 C CA . ALA A 1 93 ? 20.033 10.415 -6.481 1.00 81.25 93 ALA A CA 1
ATOM 719 C C . ALA A 1 93 ? 18.673 9.813 -6.870 1.00 81.25 93 ALA A C 1
ATOM 721 O O . ALA A 1 93 ? 17.977 9.256 -6.021 1.00 81.25 93 ALA A O 1
ATOM 722 N N . ILE A 1 94 ? 18.346 9.817 -8.168 1.00 82.12 94 ILE A N 1
ATOM 723 C CA . ILE A 1 94 ? 17.120 9.198 -8.698 1.00 82.12 94 ILE A CA 1
ATOM 724 C C . ILE A 1 94 ? 17.095 7.694 -8.395 1.00 82.12 94 ILE A C 1
ATOM 726 O O . ILE A 1 94 ? 16.101 7.181 -7.878 1.00 82.12 94 ILE A O 1
ATOM 730 N N . LEU A 1 95 ? 18.194 6.983 -8.669 1.00 83.69 95 LEU A N 1
ATOM 731 C CA . LEU A 1 95 ? 18.301 5.546 -8.401 1.00 83.69 95 LEU A CA 1
ATOM 732 C C . LEU A 1 95 ? 18.219 5.230 -6.904 1.00 83.69 95 LEU A C 1
ATOM 734 O O . LEU A 1 95 ? 17.556 4.266 -6.528 1.00 83.69 95 LEU A O 1
ATOM 738 N N . LYS A 1 96 ? 18.841 6.044 -6.041 1.00 85.69 96 LYS A N 1
ATOM 739 C CA . LYS A 1 96 ? 18.735 5.897 -4.579 1.00 85.69 96 LYS A CA 1
ATOM 740 C C . LYS A 1 96 ? 17.299 6.077 -4.097 1.00 85.69 96 LYS A C 1
ATOM 742 O O . LYS A 1 96 ? 16.824 5.243 -3.330 1.00 85.69 96 LYS A O 1
ATOM 747 N N . SER A 1 97 ? 16.604 7.110 -4.573 1.00 85.88 97 SER A N 1
ATOM 748 C CA . SER A 1 97 ? 15.201 7.360 -4.226 1.00 85.88 97 SER A CA 1
ATOM 749 C C . SER A 1 97 ? 14.307 6.200 -4.675 1.00 85.88 97 SER A C 1
ATOM 751 O O . SER A 1 97 ? 13.568 5.638 -3.867 1.00 85.88 97 SER A O 1
ATOM 753 N N . LYS A 1 98 ? 14.431 5.733 -5.925 1.00 84.88 98 LYS A N 1
ATOM 754 C CA . LYS A 1 98 ? 13.662 4.575 -6.422 1.00 84.88 98 LYS A CA 1
ATOM 755 C C . LYS A 1 98 ? 13.982 3.285 -5.663 1.00 84.88 98 LYS A C 1
ATOM 757 O O . LYS A 1 98 ? 13.062 2.580 -5.259 1.00 84.88 98 LYS A O 1
ATOM 762 N N . ALA A 1 99 ? 15.253 3.014 -5.368 1.00 84.44 99 ALA A N 1
ATOM 763 C CA . ALA A 1 99 ? 15.643 1.867 -4.550 1.00 84.44 99 ALA A CA 1
ATOM 764 C C . ALA A 1 99 ? 15.122 1.963 -3.104 1.00 84.44 99 ALA A C 1
ATOM 766 O O . ALA A 1 99 ? 14.792 0.938 -2.507 1.00 84.44 99 ALA A O 1
ATOM 767 N N . CYS A 1 100 ? 15.038 3.168 -2.533 1.00 89.50 100 CYS A N 1
ATOM 768 C CA . CYS A 1 100 ? 14.425 3.383 -1.225 1.00 89.50 100 CYS A CA 1
ATOM 769 C C . CYS A 1 100 ? 12.921 3.088 -1.265 1.00 89.50 100 CYS A C 1
ATOM 771 O O . CYS A 1 100 ? 12.449 2.299 -0.449 1.00 89.50 100 CYS A O 1
ATOM 773 N N . ASN A 1 101 ? 12.192 3.658 -2.234 1.00 87.44 101 ASN A N 1
ATOM 774 C CA . ASN A 1 101 ? 10.752 3.429 -2.400 1.00 87.44 101 ASN A CA 1
ATOM 775 C C . ASN A 1 101 ? 10.454 1.938 -2.562 1.00 87.44 101 ASN A C 1
ATOM 777 O O . ASN A 1 101 ? 9.563 1.407 -1.907 1.00 87.44 101 ASN A O 1
ATOM 781 N N . HIS A 1 102 ? 11.266 1.237 -3.356 1.00 84.69 102 HIS A N 1
ATOM 782 C CA . HIS A 1 102 ? 11.175 -0.211 -3.518 1.00 84.69 102 HIS A CA 1
ATOM 783 C C . HIS A 1 102 ? 11.319 -0.938 -2.175 1.00 84.69 102 HIS A C 1
ATOM 785 O O . HIS A 1 102 ? 10.467 -1.728 -1.796 1.00 84.69 102 HIS A O 1
ATOM 791 N N . LYS A 1 103 ? 12.344 -0.611 -1.381 1.00 86.06 103 LYS A N 1
ATOM 792 C CA . LYS A 1 103 ? 12.585 -1.252 -0.077 1.00 86.06 103 LYS A CA 1
ATOM 793 C C . LYS A 1 103 ? 11.583 -0.861 1.016 1.00 86.06 103 LYS A C 1
ATOM 795 O O . LYS A 1 103 ? 11.554 -1.527 2.049 1.00 86.06 103 LYS A O 1
ATOM 800 N N . ALA A 1 104 ? 10.781 0.188 0.831 1.00 89.81 104 ALA A N 1
ATOM 801 C CA . ALA A 1 104 ? 9.834 0.667 1.839 1.00 89.81 104 ALA A CA 1
ATOM 802 C C . ALA A 1 104 ? 8.804 -0.400 2.247 1.00 89.81 104 ALA A C 1
ATOM 804 O O . ALA A 1 104 ? 8.521 -0.525 3.438 1.00 89.81 104 ALA A O 1
ATOM 805 N N . ALA A 1 105 ? 8.336 -1.229 1.306 1.00 89.00 105 ALA A N 1
ATOM 806 C CA . ALA A 1 105 ? 7.437 -2.349 1.589 1.00 89.00 105 ALA A CA 1
ATOM 807 C C . ALA A 1 105 ? 7.981 -3.294 2.677 1.00 89.00 105 ALA A C 1
ATOM 809 O O . ALA A 1 105 ? 7.222 -3.718 3.546 1.00 89.00 105 ALA A O 1
ATOM 810 N N . ILE A 1 106 ? 9.297 -3.560 2.694 1.00 86.88 106 ILE A N 1
ATOM 811 C CA . ILE A 1 106 ? 9.930 -4.384 3.740 1.00 86.88 106 ILE A CA 1
ATOM 812 C C . ILE A 1 106 ? 9.760 -3.721 5.106 1.00 86.88 106 ILE A C 1
ATO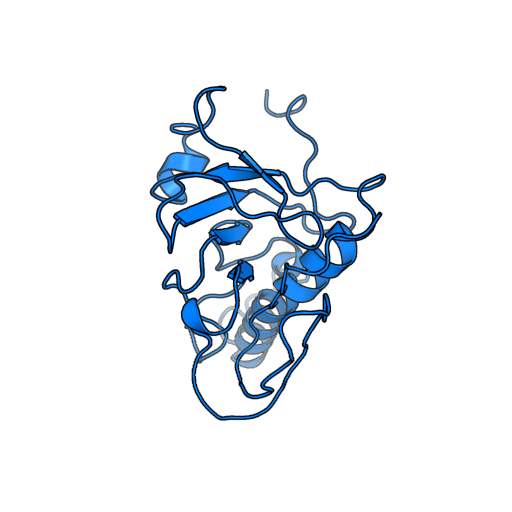M 814 O O . ILE A 1 106 ? 9.398 -4.383 6.073 1.00 86.88 106 ILE A O 1
ATOM 818 N N . PHE A 1 107 ? 10.029 -2.418 5.203 1.00 89.12 107 PHE A N 1
ATOM 819 C CA . PHE A 1 107 ? 9.938 -1.704 6.475 1.00 89.12 107 PHE A CA 1
ATOM 820 C C . PHE A 1 107 ? 8.501 -1.658 6.993 1.00 89.12 107 PHE A C 1
ATOM 822 O O . PHE A 1 107 ? 8.288 -1.892 8.180 1.00 89.12 107 PHE A O 1
ATOM 829 N N . TYR A 1 108 ? 7.519 -1.418 6.122 1.00 91.62 108 TYR A N 1
ATOM 830 C CA . TYR A 1 108 ? 6.111 -1.451 6.516 1.00 91.62 108 TYR A CA 1
ATOM 831 C C . TYR A 1 108 ? 5.688 -2.838 6.994 1.00 91.62 108 TYR A C 1
ATOM 833 O O . TYR A 1 108 ? 5.095 -2.958 8.063 1.00 91.62 108 TYR A O 1
ATOM 841 N N . PHE A 1 109 ? 6.079 -3.893 6.275 1.00 90.12 109 PHE A N 1
ATOM 842 C CA . PHE A 1 109 ? 5.815 -5.260 6.708 1.00 90.12 109 PHE A CA 1
ATOM 843 C C . PHE A 1 109 ? 6.443 -5.558 8.073 1.00 90.12 109 PHE A C 1
ATOM 845 O O . PHE A 1 109 ? 5.755 -6.031 8.970 1.00 90.12 109 PHE A O 1
ATOM 852 N N . LEU A 1 110 ? 7.723 -5.237 8.280 1.00 88.00 110 LEU A N 1
ATOM 853 C CA . LEU A 1 110 ? 8.389 -5.484 9.563 1.00 88.00 110 LEU A CA 1
ATOM 854 C C . LEU A 1 110 ? 7.697 -4.762 10.727 1.00 88.00 110 LEU A C 1
ATOM 856 O O . LEU A 1 110 ? 7.576 -5.334 11.808 1.00 88.00 110 LEU A O 1
ATOM 860 N N . HIS A 1 111 ? 7.206 -3.541 10.509 1.00 90.38 111 HIS A N 1
ATOM 861 C CA . HIS A 1 111 ? 6.474 -2.791 11.533 1.00 90.38 111 HIS A CA 1
ATOM 862 C C . HIS A 1 111 ? 5.030 -3.261 11.736 1.00 90.38 111 HIS A C 1
ATOM 864 O O . HIS A 1 111 ? 4.488 -3.047 12.814 1.00 90.38 111 HIS A O 1
ATOM 870 N N . SER A 1 112 ? 4.428 -3.946 10.762 1.00 87.38 112 SER A N 1
ATOM 871 C CA . SER A 1 112 ? 3.104 -4.567 10.923 1.00 87.38 112 SER A CA 1
ATOM 872 C C . SER A 1 112 ? 3.107 -5.795 11.850 1.00 87.38 112 SER A C 1
ATOM 874 O O . SER A 1 112 ? 2.048 -6.250 12.271 1.00 87.38 112 SER A O 1
ATOM 876 N N . ILE A 1 113 ? 4.288 -6.343 12.177 1.00 86.62 113 ILE A N 1
ATOM 877 C CA . ILE A 1 113 ? 4.423 -7.536 13.028 1.00 86.62 113 ILE A CA 1
ATOM 878 C C . ILE A 1 113 ? 4.019 -7.235 14.480 1.00 86.62 113 ILE A C 1
ATOM 880 O O . ILE A 1 113 ? 3.377 -8.069 15.121 1.00 86.62 113 ILE A O 1
ATOM 884 N N . ASP A 1 114 ? 4.382 -6.060 15.008 1.00 85.06 114 ASP A N 1
ATOM 885 C CA . ASP A 1 114 ? 4.010 -5.637 16.364 1.00 85.06 114 ASP A CA 1
ATOM 886 C C . ASP A 1 114 ? 2.766 -4.739 16.339 1.00 85.06 114 ASP A C 1
ATOM 888 O O . ASP A 1 114 ? 2.839 -3.509 16.402 1.00 85.06 114 ASP A O 1
ATOM 892 N N . MET A 1 115 ? 1.602 -5.388 16.281 1.00 73.50 115 MET A N 1
ATOM 893 C CA . MET A 1 115 ? 0.290 -4.731 16.234 1.00 73.50 115 MET A CA 1
ATOM 894 C C . MET A 1 115 ? -0.015 -3.847 17.455 1.00 73.50 115 MET A C 1
ATOM 896 O O . MET A 1 115 ? -0.930 -3.031 17.398 1.00 73.50 115 MET A O 1
ATOM 900 N N . ASN A 1 116 ? 0.729 -3.975 18.562 1.00 81.44 116 ASN A N 1
ATOM 901 C CA . ASN A 1 116 ? 0.539 -3.107 19.730 1.00 81.44 116 ASN A CA 1
ATOM 902 C C . ASN A 1 116 ? 1.153 -1.717 19.531 1.00 81.44 116 ASN A C 1
ATOM 904 O O . ASN A 1 116 ? 0.773 -0.775 20.223 1.00 81.44 116 ASN A O 1
ATOM 908 N N . GLN A 1 117 ? 2.119 -1.588 18.620 1.00 79.56 117 GLN A N 1
ATOM 909 C CA . GLN A 1 117 ? 2.767 -0.311 18.322 1.00 79.56 117 GLN A CA 1
ATOM 910 C C . GLN A 1 117 ? 2.145 0.378 17.116 1.00 79.56 117 GLN A C 1
ATOM 912 O O . GLN A 1 117 ? 2.197 1.605 17.021 1.00 79.56 117 GLN A O 1
ATOM 917 N N . CYS A 1 118 ? 1.618 -0.402 16.172 1.00 85.06 118 CYS A N 1
ATOM 918 C CA . CYS A 1 118 ? 1.300 0.118 14.860 1.00 85.06 118 CYS A CA 1
ATOM 919 C C . CYS A 1 118 ? 0.257 -0.709 14.120 1.00 85.06 118 CYS A C 1
ATOM 921 O O . CYS A 1 118 ? 0.436 -1.907 13.918 1.00 85.06 118 CYS A O 1
ATOM 923 N N . ILE A 1 119 ? -0.801 -0.040 13.663 1.00 91.81 119 ILE A N 1
ATOM 924 C CA . ILE A 1 119 ? -1.850 -0.641 12.842 1.00 91.81 119 ILE A CA 1
ATOM 925 C C . ILE A 1 119 ? -1.835 0.071 11.494 1.00 91.81 119 ILE A C 1
ATOM 927 O O . ILE A 1 119 ? -2.126 1.261 11.405 1.00 91.81 119 ILE A O 1
ATOM 931 N N . PHE A 1 120 ? -1.482 -0.656 10.437 1.00 93.25 120 PHE A N 1
ATOM 932 C CA . PHE A 1 120 ? -1.563 -0.154 9.069 1.00 93.25 120 PHE A CA 1
ATOM 933 C C . PHE A 1 120 ? -2.957 -0.411 8.513 1.00 93.25 120 PHE A C 1
ATOM 935 O O . PHE A 1 120 ? -3.161 -1.345 7.738 1.00 93.25 120 PHE A O 1
ATOM 942 N N . LEU A 1 121 ? -3.928 0.390 8.941 1.00 94.44 121 LEU A N 1
ATOM 943 C CA . LEU A 1 121 ? -5.294 0.254 8.462 1.00 94.44 121 LEU A CA 1
ATOM 944 C C . LEU A 1 121 ? -5.413 0.858 7.061 1.00 94.44 121 LEU A C 1
ATOM 946 O O . LEU A 1 121 ? -5.115 2.033 6.852 1.00 94.44 121 LEU A O 1
ATOM 950 N N . ALA A 1 122 ? -5.824 0.040 6.099 1.00 95.50 122 ALA A N 1
ATOM 951 C CA . ALA A 1 122 ? -6.006 0.447 4.719 1.00 95.50 122 ALA A CA 1
ATOM 952 C C . ALA A 1 122 ? -7.470 0.339 4.313 1.00 95.50 122 ALA A C 1
ATOM 954 O O . ALA A 1 122 ? -8.189 -0.551 4.761 1.00 95.50 122 ALA A O 1
ATOM 955 N N . THR A 1 123 ? -7.894 1.229 3.426 1.00 96.06 123 THR A N 1
ATOM 956 C CA . THR A 1 123 ? -9.281 1.344 2.983 1.00 96.06 123 THR A CA 1
ATOM 957 C C . THR A 1 123 ? -9.398 0.951 1.521 1.00 96.06 123 THR A C 1
ATOM 959 O O . THR A 1 123 ? -8.642 1.443 0.676 1.00 96.06 123 THR A O 1
ATOM 962 N N . LYS A 1 124 ? -10.359 0.080 1.206 1.00 96.44 124 LYS A N 1
ATOM 963 C CA . LYS A 1 124 ? -10.679 -0.282 -0.173 1.00 96.44 124 LYS A CA 1
ATOM 964 C C . LYS A 1 124 ? -11.183 0.948 -0.919 1.00 96.44 124 LYS A C 1
ATOM 966 O O . LYS A 1 124 ? -12.146 1.583 -0.495 1.00 96.44 124 LYS A O 1
ATOM 971 N N . CYS A 1 125 ? -10.575 1.240 -2.058 1.00 96.50 125 CYS A N 1
ATOM 972 C CA . CYS A 1 125 ? -10.968 2.353 -2.916 1.00 96.50 125 CYS A CA 1
ATOM 973 C C . CYS A 1 125 ? -10.668 2.013 -4.380 1.00 96.50 125 CYS A C 1
ATOM 975 O O . CYS A 1 125 ? -9.853 1.131 -4.653 1.00 96.50 125 CYS A O 1
ATOM 977 N N . ASP A 1 126 ? -11.303 2.703 -5.325 1.00 94.44 126 ASP A N 1
ATOM 978 C CA . ASP A 1 126 ? -11.079 2.445 -6.755 1.00 94.44 126 ASP A CA 1
ATOM 979 C C . ASP A 1 126 ? -9.775 3.089 -7.256 1.00 94.44 126 ASP A C 1
ATOM 981 O O . ASP A 1 126 ? -9.081 2.533 -8.117 1.00 94.44 126 ASP A O 1
ATOM 985 N N . SER A 1 127 ? -9.400 4.232 -6.675 1.00 96.06 127 SER A N 1
ATOM 986 C CA . SER A 1 127 ? -8.149 4.926 -6.963 1.00 96.06 127 SER A CA 1
ATOM 987 C C . SER A 1 127 ? -7.560 5.610 -5.728 1.00 96.06 127 SER A C 1
ATOM 989 O O . SER A 1 127 ? -8.248 5.887 -4.744 1.00 96.06 127 SER A O 1
ATOM 991 N N . TYR A 1 128 ? -6.264 5.933 -5.797 1.00 95.50 128 TYR A N 1
ATOM 992 C CA . TYR A 1 128 ? -5.619 6.717 -4.746 1.00 95.50 128 TYR A CA 1
ATOM 993 C C . TYR A 1 128 ? -6.156 8.157 -4.683 1.00 95.50 128 TYR A C 1
ATOM 995 O O . TYR A 1 128 ? -6.215 8.722 -3.596 1.00 95.50 128 TYR A O 1
ATOM 1003 N N . SER A 1 129 ? -6.590 8.733 -5.813 1.00 96.50 129 SER A N 1
ATOM 1004 C CA . SER A 1 129 ? -7.186 10.078 -5.844 1.00 96.50 129 SER A CA 1
ATOM 1005 C C . SER A 1 129 ? -8.474 10.119 -5.026 1.00 96.50 129 SER A C 1
ATOM 1007 O O . SER A 1 129 ? -8.608 10.955 -4.138 1.00 96.50 129 SER A O 1
ATOM 1009 N N . ASP A 1 130 ? -9.367 9.149 -5.246 1.00 95.88 130 ASP A N 1
ATOM 1010 C CA . ASP A 1 130 ? -10.633 9.043 -4.512 1.00 95.88 130 ASP A CA 1
ATOM 1011 C C . ASP A 1 130 ? -10.391 8.856 -3.008 1.00 95.88 130 ASP A C 1
ATOM 1013 O O . ASP A 1 130 ? -11.080 9.443 -2.171 1.00 95.88 130 ASP A O 1
ATOM 1017 N N . PHE A 1 131 ? -9.360 8.082 -2.657 1.00 95.56 131 PHE A N 1
ATOM 1018 C CA . PHE A 1 131 ? -8.916 7.926 -1.276 1.00 95.56 131 PHE A CA 1
ATOM 1019 C C . PHE A 1 131 ? -8.405 9.238 -0.675 1.00 95.56 131 PHE A C 1
ATOM 1021 O O . PHE A 1 131 ? -8.747 9.572 0.459 1.00 95.56 131 PHE A O 1
ATOM 1028 N N . GLN A 1 132 ? -7.614 10.017 -1.415 1.00 94.50 132 GLN A N 1
ATOM 1029 C CA . GLN A 1 132 ? -7.113 11.307 -0.937 1.00 94.50 132 GLN A CA 1
ATOM 1030 C C . GLN A 1 132 ? -8.220 12.348 -0.758 1.00 94.50 132 GLN A C 1
ATOM 1032 O O . GLN A 1 132 ? -8.127 13.159 0.163 1.00 94.50 132 GLN A O 1
ATOM 1037 N N . GLU A 1 133 ? -9.243 12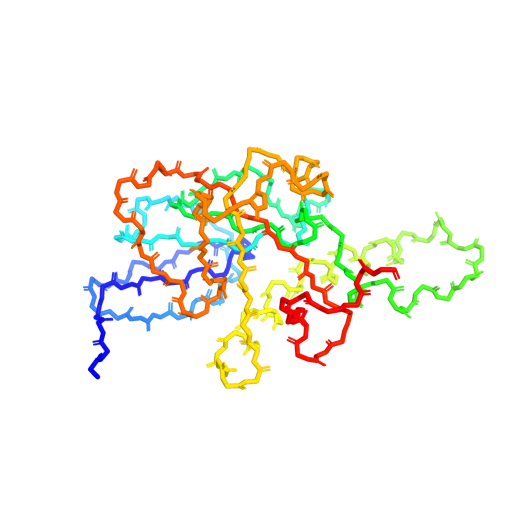.307 -1.608 1.00 94.62 133 GLU A N 1
ATOM 1038 C CA . GLU A 1 133 ? -10.431 13.166 -1.548 1.00 94.62 133 GLU A CA 1
ATOM 1039 C C . GLU A 1 133 ? -11.445 12.716 -0.482 1.00 94.62 133 GLU A C 1
ATOM 1041 O O . GLU A 1 133 ? -12.433 13.405 -0.232 1.00 94.62 133 GLU A O 1
ATOM 1046 N N . GLY A 1 134 ? -11.200 11.580 0.179 1.00 92.25 134 GLY A N 1
ATOM 1047 C CA . GLY A 1 134 ? -12.061 11.042 1.230 1.00 92.25 134 GLY A CA 1
ATOM 1048 C C . GLY A 1 134 ? -13.362 10.422 0.715 1.00 92.25 134 GLY A C 1
ATOM 1049 O O . GLY A 1 134 ? -14.296 10.201 1.487 1.00 92.25 134 GLY A O 1
ATOM 1050 N N . LEU A 1 135 ? -13.436 10.112 -0.583 1.00 93.81 135 LEU A N 1
ATOM 1051 C CA . LEU A 1 135 ? -14.627 9.537 -1.215 1.00 93.81 135 LEU A CA 1
ATOM 1052 C C . LEU A 1 135 ? -14.914 8.108 -0.733 1.00 93.81 135 LEU A C 1
ATOM 1054 O O . LEU A 1 135 ? -16.043 7.644 -0.850 1.00 93.81 135 LEU A O 1
ATOM 1058 N N . CYS A 1 136 ? -13.916 7.438 -0.149 1.00 93.12 136 CYS A N 1
ATOM 1059 C CA . CYS A 1 136 ? -14.030 6.109 0.450 1.00 93.12 136 CYS A CA 1
ATOM 1060 C C . CYS A 1 136 ? -13.878 6.088 1.982 1.00 93.12 136 CYS A C 1
ATOM 1062 O O . CYS A 1 136 ? -13.520 5.064 2.548 1.00 93.12 136 CYS A O 1
ATOM 1064 N N . SER A 1 137 ? -14.154 7.195 2.682 1.00 82.00 137 SER A N 1
ATOM 1065 C CA . SER A 1 137 ? -13.862 7.320 4.125 1.00 82.00 137 SER A CA 1
ATOM 1066 C C . SER A 1 137 ? -15.000 6.955 5.086 1.00 82.00 137 SER A C 1
ATOM 1068 O O . SER A 1 137 ? -14.803 7.018 6.296 1.00 82.00 137 SER A O 1
ATOM 1070 N N . ASN A 1 138 ? -16.197 6.608 4.604 1.00 81.88 138 ASN A N 1
ATOM 1071 C CA . ASN A 1 138 ? -17.308 6.253 5.497 1.00 81.88 138 ASN A CA 1
ATOM 1072 C C . ASN A 1 138 ? -17.206 4.794 6.005 1.00 81.88 138 ASN A C 1
ATOM 1074 O O . ASN A 1 138 ? -16.534 3.964 5.395 1.00 81.88 138 ASN A O 1
ATOM 1078 N N . ASP A 1 139 ? -17.930 4.463 7.081 1.00 79.06 139 ASP A N 1
ATOM 1079 C CA . ASP A 1 139 ? -17.902 3.132 7.724 1.00 79.06 139 ASP A CA 1
ATOM 1080 C C . ASP A 1 139 ? -18.384 1.972 6.831 1.00 79.06 139 ASP A C 1
ATOM 1082 O O . ASP A 1 139 ? -18.232 0.807 7.192 1.00 79.06 139 ASP A O 1
ATOM 1086 N N . SER A 1 140 ? -18.982 2.266 5.670 1.00 83.62 140 SER A N 1
ATOM 1087 C CA . SER A 1 140 ? -19.407 1.237 4.715 1.00 83.62 140 SER A CA 1
ATOM 1088 C C . SER A 1 140 ? -18.275 0.751 3.809 1.00 83.62 140 SER A C 1
ATOM 1090 O O . SER A 1 140 ? -18.406 -0.307 3.190 1.00 83.62 140 SER A O 1
ATOM 1092 N N . TYR A 1 141 ? -17.163 1.489 3.733 1.00 87.69 141 TYR A N 1
ATOM 1093 C CA . TYR A 1 141 ? -15.995 1.050 2.981 1.00 87.69 141 TYR A CA 1
ATOM 1094 C C . TYR A 1 141 ? -15.222 0.001 3.766 1.00 87.69 141 TYR A C 1
ATOM 1096 O O . TYR A 1 141 ? -14.917 0.149 4.948 1.00 87.69 141 TYR A O 1
ATOM 1104 N N . LEU A 1 142 ? -14.885 -1.075 3.064 1.00 93.25 142 LEU A N 1
ATOM 1105 C CA . LEU A 1 142 ? -14.113 -2.172 3.615 1.00 93.25 142 LEU A CA 1
ATOM 1106 C C . LEU A 1 142 ? -12.714 -1.686 4.014 1.00 93.25 142 LEU A C 1
ATOM 1108 O O . LEU A 1 142 ? -12.002 -1.100 3.195 1.00 93.25 142 LEU A O 1
ATOM 1112 N N . LYS A 1 143 ? -12.316 -1.981 5.251 1.00 94.38 143 LYS A N 1
ATOM 1113 C CA . LYS A 1 143 ? -10.964 -1.749 5.762 1.00 94.38 143 LYS A CA 1
ATOM 1114 C C . LYS A 1 143 ? -10.281 -3.080 6.056 1.00 94.38 143 LYS A C 1
ATOM 1116 O O . LYS A 1 143 ? -10.942 -4.016 6.494 1.00 94.38 143 LYS A O 1
ATOM 1121 N N . GLU A 1 144 ? -8.975 -3.144 5.838 1.00 93.44 144 GLU A N 1
ATOM 1122 C CA . GLU A 1 144 ? -8.145 -4.319 6.125 1.00 93.44 144 GLU A CA 1
ATOM 1123 C C . GLU A 1 144 ? -6.761 -3.874 6.616 1.00 93.44 144 GLU A C 1
ATOM 1125 O O . GLU A 1 144 ? -6.284 -2.794 6.250 1.00 93.44 144 GLU A O 1
ATOM 1130 N N . GLN A 1 145 ? -6.116 -4.675 7.465 1.00 93.31 145 GLN A N 1
ATOM 1131 C CA . GLN A 1 145 ? -4.773 -4.371 7.948 1.00 93.31 145 GLN A CA 1
ATOM 1132 C C . GLN A 1 145 ? -3.721 -4.839 6.943 1.00 93.31 145 GLN A C 1
ATOM 1134 O O . GLN A 1 145 ? -3.676 -6.001 6.552 1.00 93.31 145 GLN A O 1
ATOM 1139 N N . MET A 1 146 ? -2.833 -3.930 6.554 1.00 93.56 146 MET A N 1
ATOM 1140 C CA . MET A 1 146 ? -1.698 -4.234 5.689 1.00 93.56 146 MET A CA 1
ATOM 1141 C C . MET A 1 146 ? -0.570 -4.925 6.468 1.00 93.56 146 MET A C 1
ATOM 1143 O O . 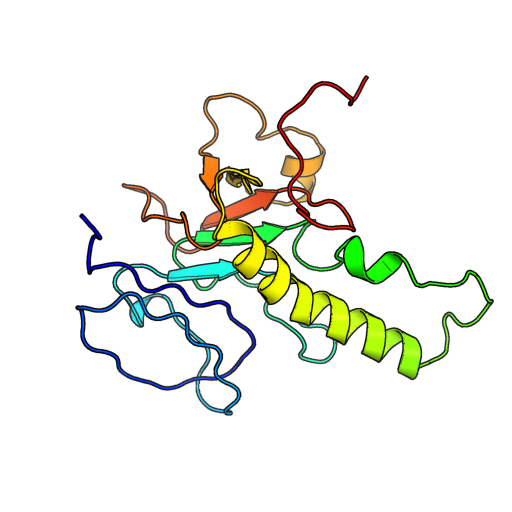MET A 1 146 ? -0.262 -4.559 7.605 1.00 93.56 146 MET A O 1
ATOM 1147 N N . GLY A 1 147 ? 0.129 -5.854 5.811 1.00 88.94 147 GLY A N 1
ATOM 1148 C CA . GLY A 1 147 ? 1.256 -6.576 6.403 1.00 88.94 147 GLY A CA 1
ATOM 1149 C C . GLY A 1 147 ? 0.778 -7.754 7.248 1.00 88.94 147 GLY A C 1
ATOM 1150 O O . GLY A 1 147 ? -0.315 -8.250 7.000 1.00 88.94 147 GLY A O 1
ATOM 1151 N N . LEU A 1 148 ? 1.587 -8.273 8.181 1.00 86.94 148 LEU A N 1
ATOM 1152 C CA . LEU A 1 148 ? 1.366 -9.561 8.871 1.00 86.94 148 LEU A CA 1
ATOM 1153 C C . LEU A 1 148 ? -0.095 -9.903 9.265 1.00 86.94 148 LEU A C 1
ATOM 1155 O O . LEU A 1 148 ? -0.487 -11.069 9.140 1.00 86.94 148 LEU A O 1
ATOM 1159 N N . PRO A 1 149 ? -0.899 -8.948 9.773 1.00 89.25 149 PRO A N 1
ATOM 1160 C CA . PRO A 1 149 ? -2.295 -9.200 10.134 1.00 89.25 149 PRO A CA 1
ATOM 1161 C C . PRO A 1 149 ? -3.276 -9.403 8.970 1.00 89.25 149 PRO A C 1
ATOM 1163 O O . PRO A 1 149 ? -4.408 -9.782 9.256 1.00 89.25 149 PRO A O 1
ATOM 1166 N N . ALA A 1 150 ? -2.887 -9.173 7.713 1.00 88.69 150 ALA A N 1
ATOM 1167 C CA . ALA A 1 150 ? -3.768 -9.301 6.555 1.00 88.69 150 ALA A CA 1
ATOM 1168 C C . ALA A 1 150 ? -4.404 -10.697 6.473 1.00 88.69 150 ALA A C 1
ATOM 1170 O O . ALA A 1 150 ? -3.733 -11.728 6.614 1.00 88.69 150 ALA A O 1
ATOM 1171 N N . VAL A 1 151 ? -5.710 -10.727 6.217 1.00 87.69 151 VAL A N 1
ATOM 1172 C CA . VAL A 1 151 ? -6.500 -11.956 6.098 1.00 87.69 151 VAL A CA 1
ATOM 1173 C C . VAL A 1 151 ? -7.401 -11.927 4.859 1.00 87.69 151 VAL A C 1
ATOM 1175 O O . VAL A 1 151 ? -7.720 -10.852 4.350 1.00 87.69 151 VAL A O 1
ATOM 1178 N N . PRO A 1 152 ? -7.844 -13.099 4.364 1.00 86.88 152 PRO A N 1
ATOM 1179 C CA . PRO A 1 152 ? -8.829 -13.159 3.294 1.00 86.88 152 PRO A CA 1
ATOM 1180 C C . PRO A 1 152 ? -10.138 -12.494 3.720 1.00 86.88 152 PRO A C 1
ATOM 1182 O O . PRO A 1 152 ? -10.704 -12.840 4.760 1.00 86.88 152 PRO A O 1
ATOM 1185 N N . VAL A 1 153 ? -10.663 -11.603 2.880 1.00 89.00 153 VAL A N 1
ATOM 1186 C CA . VAL A 1 153 ? -11.985 -11.005 3.088 1.00 89.00 153 VAL A CA 1
ATOM 1187 C C . VAL A 1 153 ? -13.034 -11.783 2.282 1.00 89.00 153 VAL A C 1
ATOM 1189 O O . VAL A 1 153 ? -12.899 -11.895 1.059 1.00 89.00 153 VAL A O 1
ATOM 1192 N N . PRO A 1 154 ? -14.095 -12.314 2.920 1.00 89.44 154 PRO A N 1
ATOM 1193 C CA . PRO A 1 154 ? -15.170 -13.009 2.218 1.00 89.44 154 PRO A CA 1
ATOM 1194 C C . PRO A 1 154 ? -15.805 -12.145 1.125 1.00 89.44 154 PRO A C 1
ATOM 1196 O O . PRO A 1 154 ? -16.050 -10.961 1.333 1.00 89.44 154 PRO A O 1
ATOM 1199 N N . GLU A 1 155 ? -16.087 -12.752 -0.031 1.00 89.38 155 GLU A N 1
ATOM 1200 C CA . GLU A 1 155 ? -16.740 -12.107 -1.187 1.00 89.38 155 GLU A CA 1
ATOM 1201 C C . GLU A 1 155 ? -15.960 -10.939 -1.816 1.00 89.38 155 GLU A C 1
ATOM 1203 O O . GLU A 1 155 ? -16.449 -10.290 -2.746 1.00 89.38 155 GLU A O 1
ATOM 1208 N N . LEU A 1 156 ? -14.727 -10.689 -1.370 1.00 92.19 156 LEU A N 1
ATOM 1209 C CA . LEU A 1 156 ? -13.879 -9.679 -1.973 1.00 92.19 156 LEU A CA 1
ATOM 1210 C C . LEU A 1 156 ? -13.461 -10.118 -3.378 1.00 92.19 156 LEU A C 1
ATOM 1212 O O . LEU A 1 156 ? -12.957 -11.221 -3.592 1.00 92.19 156 LEU A O 1
ATOM 1216 N N . ALA A 1 157 ? -13.665 -9.231 -4.350 1.00 93.19 157 ALA A N 1
ATOM 1217 C CA . ALA A 1 157 ? -13.152 -9.454 -5.689 1.00 93.19 157 ALA A CA 1
ATOM 1218 C C . ALA A 1 157 ? -11.611 -9.506 -5.647 1.00 93.19 157 ALA A C 1
ATOM 1220 O O . ALA A 1 157 ? -11.002 -8.647 -5.011 1.00 93.19 157 ALA A O 1
ATOM 1221 N N . PRO A 1 158 ? -10.962 -10.456 -6.339 1.00 89.81 158 PRO A N 1
ATOM 1222 C CA . PRO A 1 158 ? -9.505 -10.483 -6.438 1.00 89.81 158 PRO A CA 1
ATOM 1223 C C . PRO A 1 158 ? -8.998 -9.208 -7.115 1.00 89.81 158 PRO A C 1
ATOM 1225 O O . PRO A 1 158 ? -9.750 -8.560 -7.852 1.00 89.81 158 PRO A O 1
ATOM 1228 N N . LYS A 1 159 ? -7.714 -8.885 -6.928 1.00 92.38 159 LYS A N 1
ATOM 1229 C CA . LYS A 1 159 ? -7.098 -7.640 -7.412 1.00 92.38 159 LYS A CA 1
ATOM 1230 C C . LYS A 1 159 ? -7.730 -6.385 -6.803 1.00 92.38 159 LYS A C 1
ATOM 1232 O O . LYS A 1 159 ? -7.810 -5.337 -7.455 1.00 92.38 159 LYS A O 1
ATOM 1237 N N . SER A 1 160 ? -8.248 -6.502 -5.580 1.00 95.25 160 SER A N 1
ATOM 1238 C CA . SER A 1 160 ? -8.861 -5.380 -4.873 1.00 95.25 160 SER A CA 1
ATOM 1239 C C . SER A 1 160 ? -7.794 -4.458 -4.306 1.00 95.25 160 SER A C 1
ATOM 1241 O O . SER A 1 160 ? -6.899 -4.897 -3.590 1.00 95.25 160 SER A O 1
ATOM 1243 N N . LYS A 1 161 ? -7.929 -3.160 -4.590 1.00 96.81 161 LYS A N 1
ATOM 1244 C CA . LYS A 1 161 ? -6.966 -2.140 -4.178 1.00 96.81 161 LYS A CA 1
ATOM 1245 C C . LYS A 1 161 ? -7.343 -1.522 -2.841 1.00 96.81 161 LYS A C 1
ATOM 1247 O O . LYS A 1 161 ? -8.488 -1.113 -2.635 1.00 96.81 161 LYS A O 1
ATOM 1252 N N . PHE A 1 162 ? -6.357 -1.413 -1.964 1.00 96.88 162 PHE A N 1
ATOM 1253 C CA . PHE A 1 162 ? -6.475 -0.784 -0.657 1.00 96.88 162 PHE A CA 1
ATOM 1254 C C . PHE A 1 162 ? -5.428 0.309 -0.513 1.00 96.88 162 PHE A C 1
ATOM 1256 O O . PHE A 1 162 ? -4.275 0.145 -0.909 1.00 96.88 162 PHE A O 1
ATOM 1263 N N . TYR A 1 163 ? -5.823 1.426 0.081 1.00 97.12 163 TYR A N 1
ATOM 1264 C CA . TYR A 1 163 ? -4.983 2.607 0.211 1.00 97.12 163 TYR A CA 1
ATOM 1265 C C . TYR A 1 163 ? -4.874 3.034 1.666 1.00 97.12 163 TYR A C 1
ATOM 1267 O O . TYR A 1 163 ? -5.812 2.908 2.449 1.00 97.12 163 TYR A O 1
ATOM 1275 N N . LEU A 1 164 ? -3.701 3.543 2.015 1.00 96.25 164 LEU A N 1
ATOM 1276 C CA . LEU A 1 164 ? -3.383 4.077 3.329 1.00 96.25 164 LEU A CA 1
ATOM 1277 C C . LEU A 1 164 ? -2.277 5.117 3.199 1.00 96.25 164 LEU A C 1
ATOM 1279 O O . LEU A 1 164 ? -1.542 5.145 2.208 1.00 96.25 164 LEU A O 1
ATOM 1283 N N . ARG A 1 165 ? -2.137 5.959 4.217 1.00 96.00 165 ARG A N 1
ATOM 1284 C CA . ARG A 1 165 ? -1.003 6.877 4.352 1.00 96.00 165 ARG A CA 1
ATOM 1285 C C . ARG A 1 165 ? -0.032 6.338 5.395 1.00 96.00 165 ARG A C 1
ATOM 1287 O O . ARG A 1 165 ? -0.436 5.667 6.341 1.00 96.00 165 ARG A O 1
ATOM 1294 N N . THR A 1 166 ? 1.248 6.655 5.236 1.00 95.19 166 THR A N 1
ATOM 1295 C CA . THR A 1 166 ? 2.283 6.348 6.230 1.00 95.19 166 THR A CA 1
ATOM 1296 C C . THR A 1 166 ? 3.055 7.613 6.587 1.00 95.19 166 THR A C 1
ATOM 1298 O O . THR A 1 166 ? 3.167 8.530 5.780 1.00 95.19 166 THR A O 1
ATOM 1301 N N . SER A 1 167 ? 3.662 7.661 7.766 1.00 94.38 167 SER A N 1
ATOM 1302 C CA . SER A 1 167 ? 4.678 8.656 8.089 1.00 94.38 167 SER A CA 1
ATOM 1303 C C . SER A 1 167 ? 6.035 8.268 7.487 1.00 94.38 167 SER A C 1
ATOM 1305 O O . SER A 1 167 ? 6.209 7.209 6.874 1.00 94.38 167 SER A O 1
ATOM 1307 N N . ALA A 1 168 ? 7.011 9.162 7.620 1.00 93.12 168 ALA A N 1
ATOM 1308 C CA . ALA A 1 168 ? 8.361 8.967 7.103 1.00 93.12 168 ALA A CA 1
ATOM 1309 C C . ALA A 1 168 ? 9.313 8.256 8.081 1.00 93.12 168 ALA A C 1
ATOM 1311 O O . ALA A 1 168 ? 10.395 7.818 7.684 1.00 93.12 168 ALA A O 1
ATOM 1312 N N . SER A 1 169 ? 8.895 8.109 9.339 1.00 92.00 169 SER A N 1
ATOM 1313 C CA . SER A 1 169 ? 9.693 7.539 10.423 1.00 92.00 169 SER A CA 1
ATOM 1314 C C . SER A 1 169 ? 8.928 6.412 11.117 1.00 92.00 169 SER A C 1
ATOM 1316 O O . SER A 1 169 ? 7.700 6.458 11.162 1.00 92.00 169 SER A O 1
ATOM 1318 N N . PRO A 1 170 ? 9.618 5.412 11.692 1.00 91.06 170 PRO A N 1
ATOM 1319 C CA . PRO A 1 170 ? 8.978 4.383 12.502 1.00 91.06 170 PRO A CA 1
ATOM 1320 C C . PRO A 1 170 ? 8.060 4.978 13.589 1.00 91.06 170 PRO A C 1
ATOM 1322 O O . PRO A 1 170 ? 8.421 5.998 14.178 1.00 91.06 170 PRO A O 1
ATOM 1325 N N . PRO A 1 171 ? 6.906 4.353 13.875 1.00 92.62 171 PRO A N 1
ATOM 1326 C CA . PRO A 1 171 ? 6.468 3.053 13.359 1.00 92.62 171 PRO A CA 1
ATOM 1327 C C . PRO A 1 171 ? 5.801 3.092 11.965 1.00 92.62 171 PRO A C 1
ATOM 1329 O O . PRO A 1 171 ? 5.284 2.083 11.508 1.00 92.62 171 PRO A O 1
ATOM 1332 N N . TYR A 1 172 ? 5.865 4.216 11.248 1.00 92.88 172 TYR A N 1
ATOM 1333 C CA . TYR A 1 172 ? 5.317 4.462 9.906 1.00 92.88 172 TYR A CA 1
ATOM 1334 C C . TYR A 1 172 ? 3.792 4.465 9.761 1.00 92.88 172 TYR A C 1
ATOM 1336 O O . TYR A 1 172 ? 3.307 5.186 8.898 1.00 92.88 172 TYR A O 1
ATOM 1344 N N . CYS A 1 173 ? 3.002 3.730 10.539 1.00 91.75 173 CYS A N 1
ATOM 1345 C CA . CYS A 1 173 ? 1.547 3.923 10.501 1.00 91.75 173 CYS A CA 1
ATOM 1346 C C . CYS A 1 173 ? 1.165 5.328 10.973 1.00 91.75 173 CYS A C 1
ATOM 1348 O O . CYS A 1 173 ? 1.860 5.961 11.774 1.00 91.75 173 CYS A O 1
ATOM 1350 N N . LEU A 1 174 ? 0.024 5.787 10.479 1.00 90.69 174 LEU A N 1
ATOM 1351 C CA . LEU A 1 174 ? -0.714 6.895 11.061 1.00 90.69 174 LEU A CA 1
ATOM 1352 C C . LEU A 1 174 ? -1.847 6.278 11.888 1.00 90.69 174 LEU A C 1
ATOM 1354 O O . LEU A 1 174 ? -2.489 5.340 11.426 1.00 90.69 174 LEU A O 1
ATOM 1358 N N . GLN A 1 175 ? -2.040 6.738 13.121 1.00 71.56 175 GLN A N 1
ATOM 1359 C CA . GLN A 1 175 ? -3.211 6.355 13.914 1.00 71.56 175 GLN A CA 1
ATOM 1360 C C . GLN A 1 175 ? -4.407 7.187 13.428 1.00 71.56 175 GLN A C 1
ATOM 1362 O O . GLN A 1 175 ? -4.228 8.376 13.162 1.00 71.56 175 GLN A O 1
ATOM 1367 N N . ASP A 1 176 ? -5.585 6.572 13.286 1.00 59.72 176 ASP A N 1
ATOM 1368 C CA . ASP A 1 176 ? -6.792 7.245 12.787 1.00 59.72 176 ASP A CA 1
ATOM 1369 C C . ASP A 1 176 ? -7.158 8.482 13.649 1.00 59.72 176 ASP A C 1
ATOM 1371 O O . ASP A 1 176 ? -7.510 8.372 14.823 1.00 59.72 176 ASP A O 1
ATOM 1375 N N . ASP A 1 177 ? -7.036 9.645 12.999 1.00 45.75 177 ASP A N 1
ATOM 1376 C CA . ASP A 1 177 ? -7.815 10.891 13.060 1.00 45.75 177 ASP A CA 1
ATOM 1377 C C . ASP A 1 177 ? -8.092 11.611 14.398 1.00 45.75 177 ASP A C 1
ATOM 1379 O O . ASP A 1 177 ? -9.184 11.545 14.965 1.00 45.75 177 ASP A O 1
ATOM 1383 N N . ALA A 1 178 ? -7.157 12.494 14.783 1.00 40.59 178 ALA A N 1
ATOM 1384 C CA . ALA A 1 178 ? -7.455 13.698 15.578 1.00 40.59 178 ALA A CA 1
ATOM 1385 C C . ALA A 1 178 ? -6.768 15.003 15.101 1.00 40.59 178 ALA A C 1
ATOM 1387 O O . ALA A 1 178 ? -7.109 16.057 15.624 1.00 40.59 178 ALA A O 1
ATOM 1388 N N . ASP A 1 179 ? -5.866 14.980 14.107 1.00 33.38 179 ASP A N 1
ATOM 1389 C CA . ASP A 1 179 ? -5.011 16.148 13.783 1.00 33.38 179 ASP A CA 1
ATOM 1390 C C . ASP A 1 179 ? -5.057 16.606 12.309 1.00 33.38 179 ASP A C 1
ATOM 1392 O O . ASP A 1 179 ? -4.120 17.218 11.797 1.00 33.38 179 ASP A O 1
ATOM 1396 N N . LEU A 1 180 ? -6.165 16.355 11.607 1.00 40.03 180 LEU A N 1
ATOM 1397 C CA . LEU A 1 180 ? -6.481 17.059 10.357 1.00 40.03 180 LEU A CA 1
ATOM 1398 C C . LEU A 1 180 ? -7.671 18.006 10.580 1.00 40.03 180 LEU A C 1
ATOM 1400 O O . LEU A 1 180 ? -8.769 17.778 10.074 1.00 40.03 180 LEU A O 1
ATOM 1404 N N . GLN A 1 181 ? -7.426 19.063 11.362 1.00 33.91 181 GLN A N 1
ATOM 1405 C CA . GLN A 1 181 ? -8.195 20.315 11.381 1.00 33.91 181 GLN A CA 1
ATOM 1406 C C . GLN A 1 181 ? -7.270 21.489 11.069 1.00 33.91 181 GLN A C 1
ATOM 1408 O O . GLN A 1 181 ? -6.152 21.523 11.630 1.00 33.91 181 GLN A O 1
#

InterPro domains:
  IPR000734 Triacylglycerol lipase family [PTHR11610] (36-175)
  IPR013818 Lipase [PF00151] (36-172)
  IPR029058 Alpha/Beta hydrolase fold [G3DSA:3.40.50.1820] (25-174)
  IPR029058 Alpha/Beta hydrolase fold [SSF53474] (33-173)

Organism: Araneus ventricosus (NCBI:txid182803)

pLDDT: mean 74.17, std 22.94, range [25.31, 97.12]

Foldseek 3Di:
DDDQADEEEADFDDDDDLDPRGHHDYDDDDDDDDDDAQVSGPFYEYEQQADCVVHLGHLFQHTQEYECAVQRHAAQLLCPPPPVDPPPPPPVNVVSSRVCSSCVSVLQQVLLVPVVFAWQKWWFDPGVVCVVVCVRVDPVTDIATPHPRGDDDPPRGGSTYIYAYFHNDPVGHDDDDDPPD

Secondary structure (DSSP, 8-state):
---TT--B---SS-------TT---B------S----GGGSS--EEE--S-SGGGS---S--SSEEEEEGGGT--GGGGTT---SS-TT-HHHHHHHHHHHHHHHHHHHHHHT-TTT---EEEE-S-HHHHHTTTT-STTS-EEE-STT--PPTTPPSSEEEEE-B-SSTT-BPPSSSS--

Sequence (181 aa):
MFDNSTLQKCHLEASNGLMPRSSRSFLLSFHISSPVDRSDADFVDIIHSSNRTLGFGIEDPIGDIDFYPNGGESQPKCQMDEDKSESKKDVTAILKSKACNHKAAIFYFLHSIDMNQCIFLATKCDSYSDFQEGLCSNDSYLKEQMGLPAVPVPELAPKSKFYLRTSASPPYCLQDDADLQ